Protein AF-A0A961RUL7-F1 (afdb_monomer_lite)

Foldseek 3Di:
DDDPQKDWDAFDADPVRHTDGTDIDHPPVVSPDDDDDDDPPPD

Secondary structure (DSSP, 8-state):
-PPTTEEEEEEEE-TTS-EEEEEEEEGGGTTT------STT--

Sequence (43 aa):
MLQDGQIYLGTSRKPDDSIADPQYMILKYANRHGLITGATGTG

pLDDT: mean 90.75, std 5.75, range [71.56, 96.69]

Structure (mmCIF, N/CA/C/O backbone):
data_AF-A0A961RUL7-F1
#
_entry.id   AF-A0A961RUL7-F1
#
loop_
_atom_site.group_PDB
_atom_site.id
_atom_site.type_symb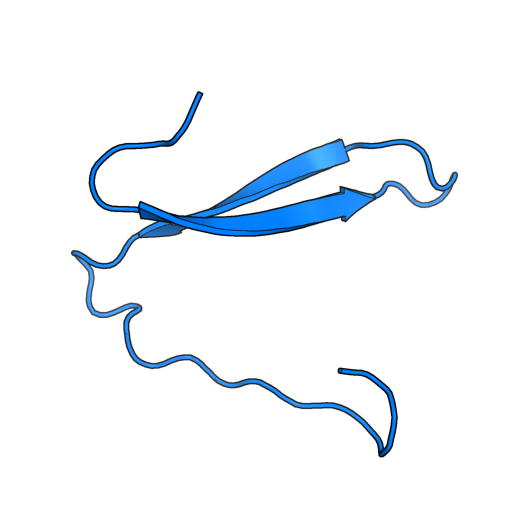ol
_atom_site.label_atom_id
_atom_site.label_alt_id
_atom_site.label_comp_id
_atom_site.label_asym_id
_atom_site.label_entity_id
_atom_site.label_seq_id
_atom_site.pdbx_PDB_ins_code
_atom_site.Cartn_x
_atom_site.Cartn_y
_atom_site.Cartn_z
_atom_site.occupancy
_atom_site.B_iso_or_equiv
_atom_site.auth_seq_id
_atom_site.auth_comp_id
_atom_site.auth_asym_id
_atom_site.auth_atom_id
_atom_site.pdbx_PDB_model_num
ATOM 1 N N . MET A 1 1 ? -5.540 14.516 -0.708 1.00 71.56 1 MET A N 1
ATOM 2 C CA . MET A 1 1 ? -6.454 14.395 0.451 1.00 71.56 1 MET A CA 1
ATOM 3 C C . MET A 1 1 ? -6.440 12.934 0.878 1.00 71.56 1 MET A C 1
ATOM 5 O O . MET A 1 1 ? -6.485 12.088 -0.004 1.00 71.56 1 MET A O 1
ATOM 9 N N . LEU A 1 2 ? -6.260 12.621 2.164 1.00 81.31 2 LEU A N 1
ATOM 10 C CA . LEU A 1 2 ? -6.259 11.227 2.638 1.00 81.31 2 LEU A CA 1
ATOM 11 C C . LEU A 1 2 ? -7.696 10.679 2.633 1.00 81.31 2 LEU A C 1
ATOM 13 O O . LEU A 1 2 ? -8.621 11.421 2.956 1.00 81.31 2 LEU A O 1
ATOM 17 N N . GLN A 1 3 ? -7.876 9.418 2.226 1.00 85.94 3 GLN A N 1
ATOM 18 C CA . GLN A 1 3 ? -9.190 8.768 2.176 1.00 85.94 3 GLN A CA 1
ATOM 19 C C . GLN A 1 3 ? -9.528 8.144 3.535 1.00 85.94 3 GLN A C 1
ATOM 21 O O . GLN A 1 3 ? -8.725 7.395 4.091 1.00 85.94 3 GLN A O 1
ATOM 26 N N . ASP A 1 4 ? -10.713 8.452 4.064 1.00 88.50 4 ASP A N 1
ATOM 27 C CA . ASP A 1 4 ? -11.158 7.939 5.362 1.00 88.50 4 ASP A CA 1
ATOM 28 C C . ASP A 1 4 ? -11.338 6.409 5.347 1.00 88.50 4 ASP A C 1
ATOM 30 O O . ASP A 1 4 ? -11.804 5.821 4.367 1.00 88.50 4 ASP A O 1
ATOM 34 N N . GLY A 1 5 ? -10.931 5.749 6.434 1.00 88.31 5 GLY A N 1
ATOM 35 C CA . GLY A 1 5 ? -10.964 4.286 6.559 1.00 88.31 5 GLY A CA 1
ATOM 36 C C . GLY A 1 5 ? -10.012 3.522 5.623 1.00 88.31 5 GLY A C 1
ATOM 37 O O . GLY A 1 5 ? -10.151 2.300 5.472 1.00 88.31 5 GLY A O 1
ATOM 38 N N . GLN A 1 6 ? -9.061 4.214 4.988 1.00 92.19 6 GLN A N 1
ATOM 39 C CA . GLN A 1 6 ? -8.080 3.630 4.077 1.00 92.19 6 GLN A CA 1
ATOM 40 C C . GLN A 1 6 ? -6.643 3.989 4.464 1.00 92.19 6 GLN A C 1
ATOM 42 O O . GLN A 1 6 ? -6.376 5.044 5.035 1.00 92.19 6 GLN A O 1
ATOM 47 N N . ILE A 1 7 ? -5.703 3.115 4.104 1.00 91.50 7 ILE A N 1
ATOM 48 C CA . ILE A 1 7 ? -4.264 3.388 4.199 1.00 91.50 7 ILE A CA 1
ATOM 49 C C . ILE A 1 7 ? -3.741 3.745 2.814 1.00 91.50 7 ILE A C 1
ATOM 51 O O . ILE A 1 7 ? -4.084 3.087 1.835 1.00 91.50 7 ILE A O 1
ATOM 55 N N . TYR A 1 8 ? -2.901 4.772 2.738 1.00 94.00 8 TYR A N 1
ATOM 56 C CA . TYR A 1 8 ? -2.175 5.121 1.523 1.00 94.00 8 TYR A CA 1
ATOM 57 C C . TYR A 1 8 ? -0.964 4.199 1.323 1.00 94.00 8 TYR A C 1
ATOM 59 O O . TYR A 1 8 ? -0.157 4.048 2.238 1.00 94.00 8 TYR A O 1
ATOM 67 N N . LEU A 1 9 ? -0.844 3.590 0.141 1.00 92.56 9 LEU A N 1
ATOM 68 C CA . LEU A 1 9 ? 0.219 2.630 -0.194 1.00 92.56 9 LEU A CA 1
ATOM 69 C C . LEU A 1 9 ? 1.344 3.260 -1.021 1.00 92.56 9 LEU A C 1
ATOM 71 O O . LEU A 1 9 ? 2.485 2.824 -0.934 1.00 92.56 9 LEU A O 1
ATOM 75 N N . GLY A 1 10 ? 1.027 4.265 -1.835 1.00 93.94 10 GLY A N 1
ATOM 76 C CA . GLY A 1 10 ? 1.973 4.884 -2.762 1.00 93.94 10 GLY A CA 1
ATOM 77 C C . GLY A 1 10 ? 1.284 5.398 -4.021 1.00 93.94 10 GLY A C 1
ATOM 78 O O . GLY A 1 10 ? 0.065 5.320 -4.145 1.00 93.94 10 GLY A O 1
ATOM 79 N N . THR A 1 11 ? 2.060 5.913 -4.971 1.00 95.44 11 THR A N 1
ATOM 80 C CA . THR A 1 11 ? 1.546 6.388 -6.263 1.00 95.44 11 THR A CA 1
ATOM 81 C C . THR A 1 11 ? 1.980 5.434 -7.360 1.00 95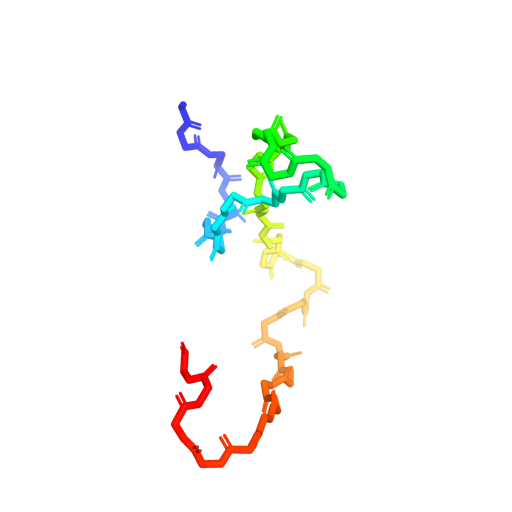.44 11 THR A C 1
ATOM 83 O O . THR A 1 11 ? 3.171 5.182 -7.533 1.00 95.44 11 THR A O 1
ATOM 86 N N . SER A 1 12 ? 1.017 4.924 -8.119 1.00 94.94 12 SER A N 1
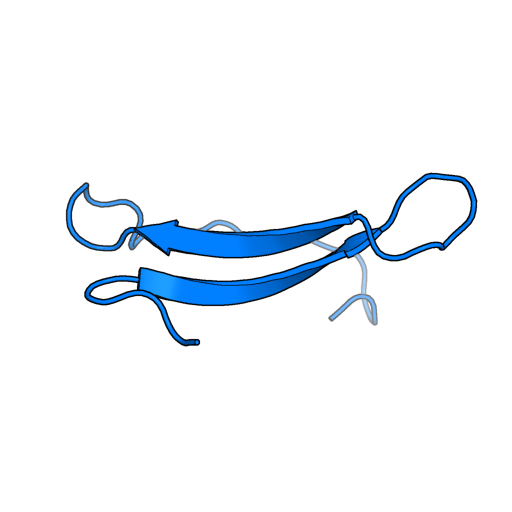ATOM 87 C CA . SER A 1 12 ? 1.298 4.132 -9.316 1.00 94.94 12 SER A CA 1
ATOM 88 C C . SER A 1 12 ? 1.853 5.004 -10.448 1.00 94.94 12 SER A C 1
ATOM 90 O O . SER A 1 12 ?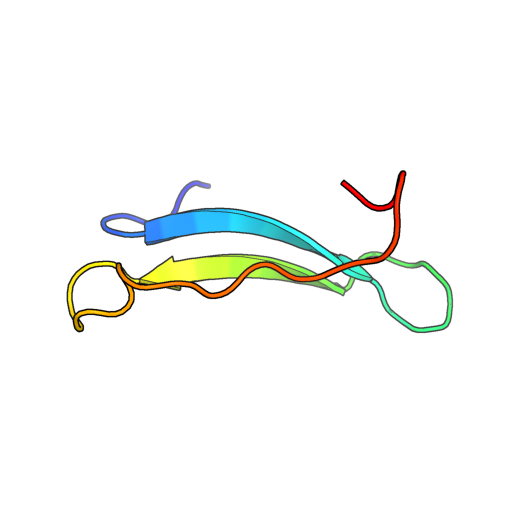 1.562 6.201 -10.528 1.00 94.94 12 SER A O 1
ATOM 92 N N . ARG A 1 13 ? 2.659 4.409 -11.331 1.00 96.19 13 ARG A N 1
ATOM 93 C CA . ARG A 1 13 ? 3.236 5.081 -12.502 1.00 96.19 13 ARG A CA 1
ATOM 94 C C . ARG A 1 13 ? 2.809 4.393 -13.790 1.00 96.19 13 ARG A C 1
ATOM 96 O O . ARG A 1 13 ? 2.551 3.190 -13.805 1.00 96.19 13 ARG A O 1
ATOM 103 N N . LYS A 1 14 ? 2.724 5.173 -14.861 1.00 95.81 14 LYS A N 1
ATOM 104 C CA . LYS A 1 14 ? 2.496 4.685 -16.223 1.00 95.81 14 LYS A CA 1
ATOM 105 C C . LYS A 1 14 ? 3.801 4.129 -16.817 1.00 95.81 14 LYS A C 1
ATOM 107 O O . LYS A 1 14 ? 4.872 4.379 -16.266 1.00 95.81 14 LYS A O 1
ATOM 112 N N . PRO A 1 15 ? 3.746 3.412 -17.957 1.00 96.19 15 PRO A N 1
ATOM 113 C CA . PRO A 1 15 ? 4.950 2.914 -18.630 1.00 96.19 15 PRO A CA 1
ATOM 114 C C . PRO A 1 15 ? 5.942 4.007 -19.055 1.00 96.19 15 PRO A C 1
ATOM 116 O O . PRO A 1 15 ? 7.125 3.727 -19.198 1.00 96.19 15 PRO A O 1
ATOM 119 N N . ASP A 1 16 ? 5.467 5.240 -19.248 1.00 96.06 16 ASP A N 1
ATOM 120 C CA . ASP A 1 16 ? 6.284 6.421 -19.557 1.00 96.06 16 ASP A CA 1
ATOM 121 C C . ASP A 1 16 ? 6.832 7.131 -18.302 1.00 96.06 16 ASP A C 1
ATOM 123 O O . ASP A 1 16 ? 7.291 8.268 -18.381 1.00 96.06 16 ASP A O 1
ATOM 127 N N . ASP A 1 17 ? 6.760 6.469 -17.143 1.00 92.88 17 ASP A N 1
ATOM 128 C CA . ASP A 1 17 ? 7.172 6.948 -15.819 1.00 92.88 17 ASP A CA 1
ATOM 129 C C . ASP A 1 17 ? 6.375 8.152 -15.276 1.00 92.88 17 ASP A C 1
ATOM 131 O O . ASP A 1 17 ? 6.603 8.612 -14.153 1.00 9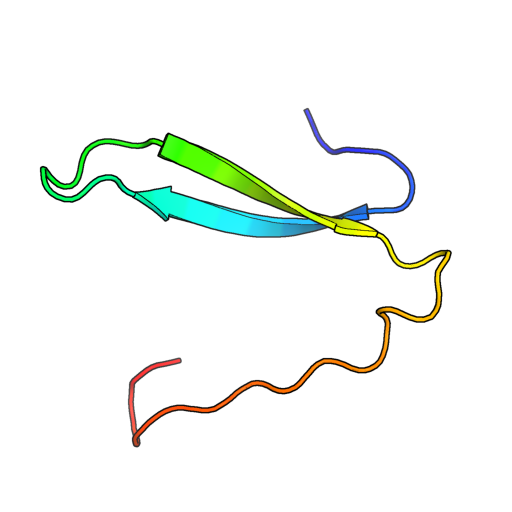2.88 17 ASP A O 1
ATOM 135 N N . SER A 1 18 ? 5.372 8.637 -16.015 1.00 96.19 18 SER A N 1
ATOM 136 C CA . SER A 1 18 ? 4.470 9.667 -15.509 1.00 96.19 18 SER A CA 1
ATOM 137 C C . SER A 1 18 ? 3.570 9.124 -14.394 1.00 96.19 18 SER A C 1
ATOM 139 O O . SER A 1 18 ? 3.258 7.931 -14.314 1.00 96.19 18 SER A O 1
ATOM 141 N N . ILE A 1 19 ? 3.143 10.018 -13.499 1.00 96.25 19 ILE A N 1
ATOM 142 C CA . ILE A 1 19 ? 2.233 9.673 -12.404 1.00 96.25 19 ILE A CA 1
ATOM 143 C C . ILE A 1 19 ? 0.892 9.191 -12.983 1.00 96.25 19 ILE A C 1
ATOM 145 O O . ILE A 1 19 ? 0.306 9.845 -13.850 1.00 96.25 19 ILE A O 1
ATOM 149 N N . ALA A 1 20 ? 0.415 8.045 -12.492 1.00 94.69 20 ALA A N 1
ATOM 150 C CA . ALA A 1 20 ? -0.936 7.554 -12.735 1.00 94.69 20 ALA A CA 1
ATOM 151 C C . ALA A 1 20 ? -1.848 7.995 -11.583 1.00 94.69 20 ALA A C 1
ATOM 153 O O . ALA A 1 20 ? -2.262 9.150 -11.546 1.00 94.69 20 ALA A O 1
ATOM 154 N N . ASP A 1 21 ? -2.092 7.112 -10.614 1.00 94.06 21 ASP A N 1
ATOM 155 C CA . ASP A 1 21 ? -3.042 7.352 -9.529 1.00 94.06 21 ASP A CA 1
ATOM 156 C C . ASP A 1 21 ? -2.468 6.982 -8.151 1.00 94.06 21 ASP A C 1
ATOM 158 O O . ASP A 1 21 ? -1.652 6.049 -8.042 1.00 94.06 21 ASP A O 1
ATOM 162 N N . PRO A 1 22 ? -2.891 7.679 -7.078 1.00 94.62 22 PRO A N 1
ATOM 163 C CA . PRO A 1 22 ? -2.590 7.287 -5.709 1.00 94.62 22 PRO A CA 1
ATOM 164 C C . PRO A 1 22 ? -3.325 5.987 -5.345 1.00 94.62 22 PRO A C 1
ATOM 166 O O . PRO A 1 22 ? -4.520 5.834 -5.587 1.00 94.62 22 PRO A O 1
ATOM 169 N N . GLN A 1 23 ? -2.605 5.054 -4.732 1.00 93.75 23 GLN A N 1
ATOM 170 C CA . GLN A 1 23 ? -3.080 3.727 -4.359 1.00 93.75 23 GLN A CA 1
ATOM 171 C C . GLN A 1 23 ? -3.432 3.686 -2.872 1.00 93.75 23 GLN A C 1
ATOM 173 O O . GLN A 1 23 ? -2.656 4.128 -2.019 1.00 93.75 23 GLN A O 1
ATOM 178 N N . TYR A 1 24 ? -4.600 3.125 -2.561 1.00 93.19 24 TYR A N 1
ATOM 179 C CA . TYR A 1 24 ? -5.123 3.021 -1.202 1.00 93.19 24 TYR 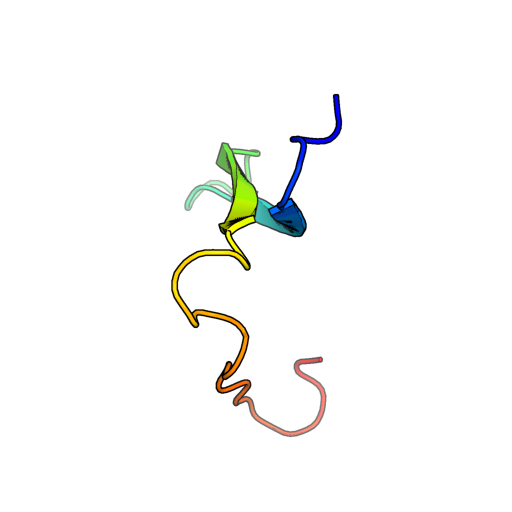A CA 1
ATOM 180 C C . TYR A 1 24 ? -5.670 1.620 -0.915 1.00 93.19 24 TYR A C 1
ATOM 182 O O . TYR A 1 24 ? -6.205 0.953 -1.799 1.00 93.19 24 TYR A O 1
ATOM 190 N N . MET A 1 25 ? -5.583 1.186 0.343 1.00 90.75 25 MET A N 1
ATOM 191 C CA . MET A 1 25 ? -6.112 -0.092 0.818 1.00 90.75 25 MET A CA 1
ATOM 192 C C . MET A 1 25 ? -7.229 0.131 1.832 1.00 90.75 25 MET A C 1
ATOM 194 O O . MET A 1 25 ? -7.050 0.793 2.855 1.00 90.75 25 MET A O 1
ATOM 198 N N . ILE A 1 26 ? -8.384 -0.474 1.562 1.00 91.00 26 ILE A N 1
ATOM 199 C CA . ILE A 1 26 ? -9.583 -0.381 2.398 1.00 91.00 26 ILE A CA 1
ATOM 200 C C . ILE A 1 26 ? -9.538 -1.441 3.504 1.00 91.00 26 ILE A C 1
ATOM 202 O O . ILE A 1 26 ? -9.678 -2.627 3.215 1.00 91.00 26 ILE A O 1
ATOM 206 N N . LEU A 1 27 ? -9.446 -1.042 4.775 1.00 86.25 27 LEU A N 1
ATOM 207 C CA . LEU A 1 27 ? -9.276 -1.990 5.892 1.00 86.25 27 LEU A CA 1
ATOM 208 C C . LEU A 1 27 ? -10.567 -2.680 6.364 1.00 86.25 27 LEU A C 1
ATOM 210 O O . LEU A 1 27 ? -10.513 -3.740 6.996 1.00 86.25 27 LEU A O 1
ATOM 214 N N . LYS A 1 28 ? -11.737 -2.099 6.067 1.00 87.38 28 LYS A N 1
ATOM 215 C CA . LYS A 1 28 ? -13.037 -2.613 6.544 1.00 87.38 28 LYS A CA 1
ATOM 216 C C . LYS A 1 28 ? -13.394 -4.004 6.011 1.00 87.38 28 LYS A C 1
ATOM 218 O O . LYS A 1 28 ? -14.070 -4.753 6.705 1.00 87.38 28 LYS A O 1
ATOM 223 N N . TYR A 1 29 ? -12.911 -4.380 4.827 1.00 86.44 29 TYR A N 1
ATOM 224 C CA . TYR A 1 29 ? -13.299 -5.626 4.150 1.00 86.44 29 TYR A CA 1
ATOM 225 C C . TYR A 1 29 ? -12.313 -6.779 4.370 1.00 86.44 29 TYR A C 1
ATOM 227 O O . TYR A 1 29 ? -12.077 -7.573 3.472 1.00 86.44 29 TYR A O 1
ATOM 235 N N . ALA A 1 30 ? -11.695 -6.851 5.551 1.00 78.94 30 ALA A N 1
ATOM 236 C CA . ALA A 1 30 ? -10.675 -7.853 5.877 1.00 78.94 30 ALA A CA 1
ATOM 237 C C . ALA A 1 30 ? -9.408 -7.839 4.991 1.00 78.94 30 ALA A C 1
ATOM 239 O O . ALA A 1 30 ? -8.539 -8.685 5.184 1.00 78.94 30 ALA A O 1
ATOM 240 N N . ASN A 1 31 ? -9.200 -6.807 4.161 1.00 81.12 31 ASN A N 1
ATOM 241 C CA . ASN A 1 31 ? -7.951 -6.576 3.411 1.00 81.12 31 ASN A CA 1
ATOM 242 C C . ASN A 1 31 ? -6.735 -6.252 4.308 1.00 81.12 31 ASN A C 1
ATOM 244 O O . ASN A 1 31 ? -5.704 -5.811 3.824 1.00 81.12 31 ASN A O 1
ATOM 248 N N . ARG A 1 32 ? -6.844 -6.446 5.628 1.00 81.81 32 ARG A N 1
ATOM 249 C CA . ARG A 1 32 ? -5.761 -6.246 6.601 1.00 81.81 32 ARG A CA 1
ATOM 250 C C . ARG A 1 32 ? -4.680 -7.334 6.544 1.00 81.81 32 ARG A C 1
ATOM 252 O O . ARG A 1 32 ? -3.649 -7.191 7.188 1.00 81.81 32 ARG A O 1
ATOM 259 N N . HIS A 1 33 ? -4.924 -8.418 5.809 1.00 86.31 33 HIS A N 1
ATOM 260 C CA . HIS A 1 33 ? -3.947 -9.472 5.547 1.00 86.31 33 HIS A CA 1
ATOM 261 C C . HIS A 1 33 ? -3.369 -9.260 4.146 1.00 86.31 33 HIS A C 1
ATOM 263 O O . HIS A 1 33 ? -3.976 -9.654 3.153 1.00 86.31 33 HIS A O 1
ATOM 269 N N . GLY A 1 34 ? -2.226 -8.581 4.073 1.00 84.00 34 GLY A N 1
ATOM 270 C CA . GLY A 1 34 ? -1.491 -8.357 2.829 1.00 84.00 34 GLY A CA 1
ATOM 271 C C . GLY A 1 34 ? -0.331 -9.338 2.673 1.00 84.00 34 GLY A C 1
ATOM 272 O O . GLY A 1 34 ? 0.231 -9.807 3.662 1.00 84.00 34 GLY A O 1
ATOM 273 N N . LEU A 1 35 ? 0.048 -9.616 1.428 1.00 91.38 35 LEU A N 1
ATOM 274 C CA . LEU A 1 35 ? 1.285 -10.311 1.086 1.00 91.38 35 LEU A CA 1
ATOM 275 C C . LEU A 1 35 ? 2.217 -9.314 0.397 1.00 91.38 35 LEU A C 1
ATOM 277 O O . LEU A 1 35 ? 1.858 -8.750 -0.633 1.00 91.38 35 LEU A O 1
ATOM 281 N N . ILE A 1 36 ? 3.406 -9.115 0.962 1.00 91.38 36 ILE A N 1
ATOM 282 C CA . ILE A 1 36 ? 4.485 -8.341 0.344 1.00 91.38 36 ILE A CA 1
ATOM 283 C C . ILE A 1 36 ? 5.583 -9.331 -0.032 1.00 91.38 36 ILE A C 1
ATOM 285 O O . ILE A 1 36 ? 5.985 -10.161 0.783 1.00 91.38 36 ILE A O 1
ATOM 289 N N . THR A 1 37 ? 6.041 -9.273 -1.278 1.00 95.75 37 THR A N 1
ATOM 290 C CA . THR A 1 37 ? 7.082 -10.151 -1.814 1.00 95.75 37 THR A CA 1
ATOM 291 C C . THR A 1 37 ? 8.023 -9.353 -2.708 1.00 95.75 37 THR A C 1
ATOM 293 O O . THR A 1 37 ? 7.632 -8.328 -3.263 1.00 95.75 37 THR A O 1
ATOM 296 N N . GLY A 1 38 ? 9.266 -9.810 -2.826 1.00 95.69 38 GLY A N 1
ATOM 297 C CA . GLY A 1 38 ? 10.312 -9.135 -3.580 1.00 95.69 38 GLY A CA 1
ATOM 298 C C . GLY A 1 38 ? 11.673 -9.790 -3.367 1.00 95.69 38 GLY A C 1
ATOM 299 O O . GLY A 1 38 ? 11.862 -10.572 -2.433 1.00 95.69 38 GLY A O 1
ATOM 300 N N . ALA A 1 39 ? 12.615 -9.495 -4.260 1.00 96.69 39 ALA A N 1
ATOM 301 C CA . ALA A 1 39 ? 14.005 -9.898 -4.088 1.00 96.69 39 ALA A CA 1
ATOM 302 C C . ALA A 1 39 ? 14.689 -9.041 -3.006 1.00 96.69 39 ALA A C 1
ATOM 304 O O . ALA A 1 39 ? 14.169 -8.017 -2.560 1.00 96.69 39 ALA A O 1
ATOM 305 N N . THR A 1 40 ? 15.885 -9.438 -2.575 1.00 94.81 40 THR A N 1
ATOM 306 C CA . THR A 1 40 ? 16.675 -8.631 -1.636 1.00 94.81 40 THR A CA 1
ATOM 307 C C . THR A 1 40 ? 16.926 -7.233 -2.213 1.00 94.81 40 THR A C 1
ATOM 309 O O . THR A 1 40 ? 17.464 -7.104 -3.309 1.00 94.81 40 THR A O 1
ATOM 312 N N . GLY A 1 41 ? 16.551 -6.191 -1.463 1.00 96.00 41 GLY A N 1
ATOM 313 C CA . GLY A 1 41 ? 16.767 -4.792 -1.848 1.00 96.00 41 GLY A CA 1
ATOM 314 C C . GLY A 1 41 ? 15.635 -4.127 -2.645 1.00 96.00 41 GLY A C 1
ATOM 315 O O . GLY A 1 41 ? 15.846 -3.023 -3.131 1.00 96.00 41 GLY A O 1
ATOM 316 N N . THR A 1 42 ? 14.453 -4.744 -2.776 1.00 93.62 42 THR A N 1
ATOM 317 C CA . THR A 1 42 ? 13.301 -4.178 -3.521 1.00 93.62 42 THR A CA 1
ATOM 318 C C . THR A 1 42 ? 12.243 -3.506 -2.641 1.00 93.62 42 THR A C 1
ATOM 320 O O . THR A 1 42 ? 11.100 -3.393 -3.080 1.00 93.62 42 THR A O 1
ATOM 323 N N . GLY A 1 43 ? 12.591 -3.197 -1.387 1.00 82.69 43 GLY A N 1
ATOM 324 C CA . GLY A 1 43 ? 11.670 -2.638 -0.390 1.00 82.69 43 GLY A CA 1
ATOM 325 C C . GLY A 1 43 ? 10.857 -1.455 -0.898 1.00 82.69 43 GLY A C 1
ATOM 326 O O . GLY A 1 43 ? 11.398 -0.674 -1.712 1.00 82.69 43 GLY A O 1
#

Radius of gyration: 12.91 Å; chains: 1; bounding box: 30×25×26 Å